Protein AF-0000000085732069 (afdb_homodimer)

Solvent-accessible surface area (backbone atoms only — not comparable to full-atom values): 8492 Å² total; per-residue (Å²): 118,90,36,78,87,41,97,52,21,86,36,51,40,30,40,37,39,41,46,49,94,86,59,61,43,40,38,34,25,24,76,58,62,82,43,54,70,51,52,48,50,46,42,53,50,49,24,62,75,66,68,46,87,69,65,33,32,28,25,39,45,66,39,44,72,75,45,43,88,70,42,63,63,76,44,74,73,117,90,35,77,87,41,96,52,20,89,38,51,39,31,39,37,38,40,48,48,94,86,59,60,43,40,38,34,26,25,75,57,63,83,43,53,68,51,53,48,50,47,41,52,51,49,26,63,75,66,69,46,84,69,67,33,31,28,27,40,46,66,38,45,73,74,44,42,90,71,40,63,63,77,44,73,72

Radius of gyration: 14.82 Å; Cα contacts (8 Å, |Δi|>4): 281; chains: 2; bounding box: 34×40×33 Å

Nearest PDB structures (foldseek):
  6wuq-assembly1_B  TM=6.338E-01  e=4.503E-01  Streptomyces sp.
  6zxh-assembly1_H  TM=6.608E-01  e=4.816E-01  Homo sapiens
  6wuq-assembly1_A  TM=6.461E-01  e=5.892E-01  Streptomyces sp.
  6tm4-assembly1_BBB  TM=6.414E-01  e=1.411E+00  Streptomyces sp. Tu 6176
  6siw-assembly1_B  TM=6.439E-01  e=1.614E+00  Streptomyces sp. Tu 6176

Organism: Cuscuta europaea (NCBI:txid41803)

Foldseek 3Di:
DQQPVFPVSVFWPDKDWDDDPPAIAIETEGADLPPVVRVVRRQVVVCVVVVNDDKYFYFYPVQCVVVNVNTDGPDID/DQQPVFPLSVFWPDKDWDDDPPAIAIETEGPDLPPVVRVVRVQVVVCVVVVNDDKYFYFYPVQCVVVNVNTDGPDID

pLDDT: mean 89.33, std 5.79, range [67.31, 96.19]

InterPro domains:
  IPR001040 Translation Initiation factor eIF- 4e [PF01652] (1-73)
  IPR001040 Translation Initiation factor eIF- 4e [PTHR11960] (1-65)
  IPR023398 Translation Initiation factor eIF- 4e-like [G3DSA:3.30.760.10] (1-77)
  IPR023398 Translation Initiation factor eIF- 4e-like [SSF55418] (1-73)

Secondary structure (DSSP, 8-state):
-TTTTSTTGGGEEEEEEE--SS--EEEEEES-TT-HHHHHHHHHHHHHHHT--S-EEEEEHHHHHHHGGGPPPSEE-/-TTTTSTTGGGEEEEEEE--SS--EEEEEES-TT-HHHHHHHHHHHHHHHT--S-EEEEEHHHHHHHGGGPPPSEE-

Structure (mmCIF, N/CA/C/O backbone):
data_AF-0000000085732069-model_v1
#
loop_
_entity.id
_entity.type
_entity.pdbx_description
1 polymer 'eIF-4F 25 kDa subunit'
#
loop_
_atom_site.group_PDB
_atom_site.id
_atom_site.type_symbol
_atom_site.label_atom_id
_atom_site.label_alt_id
_atom_site.label_comp_id
_atom_site.label_asym_id
_atom_site.label_entity_id
_atom_site.label_seq_id
_atom_site.pdbx_PDB_ins_code
_atom_site.Cartn_x
_atom_site.Cartn_y
_atom_site.Cartn_z
_atom_site.occupancy
_atom_site.B_iso_or_equiv
_atom_site.auth_seq_id
_atom_site.auth_comp_id
_atom_site.auth_asym_id
_atom_site.auth_atom_id
_atom_site.pdbx_PDB_model_num
ATOM 1 N N . MET A 1 1 ? 11.047 3.043 -7.852 1 67.69 1 MET A N 1
ATOM 2 C CA . MET A 1 1 ? 10.953 2.912 -6.398 1 67.69 1 MET A CA 1
ATOM 3 C C . MET A 1 1 ? 10.062 4.004 -5.812 1 67.69 1 MET A C 1
ATOM 5 O O . MET A 1 1 ? 9.984 5.105 -6.355 1 67.69 1 MET A O 1
ATOM 9 N N . ILE A 1 2 ? 9.242 3.629 -4.875 1 75.31 2 ILE A N 1
ATOM 10 C CA . ILE A 1 2 ? 8.328 4.602 -4.281 1 75.31 2 ILE A CA 1
ATOM 11 C C . ILE A 1 2 ? 9.133 5.66 -3.523 1 75.31 2 ILE A C 1
ATOM 13 O O . ILE A 1 2 ? 10.062 5.336 -2.789 1 75.31 2 ILE A O 1
ATOM 17 N N . GLY A 1 3 ? 8.93 7.012 -3.953 1 82.31 3 GLY A N 1
ATOM 18 C CA . GLY A 1 3 ? 9.516 8.102 -3.188 1 82.31 3 GLY A CA 1
ATOM 19 C C . GLY A 1 3 ? 10.445 8.969 -4.008 1 82.31 3 GLY A C 1
ATOM 20 O O . GLY A 1 3 ? 10.75 10.102 -3.617 1 82.31 3 GLY A O 1
ATOM 21 N N . GLU A 1 4 ? 10.922 8.414 -5.117 1 83.19 4 GLU A N 1
ATOM 22 C CA . GLU A 1 4 ? 11.914 9.156 -5.891 1 83.19 4 GLU A CA 1
ATOM 23 C C . GLU A 1 4 ? 11.312 10.43 -6.473 1 83.19 4 GLU A C 1
ATOM 25 O O . GLU A 1 4 ? 12.023 11.414 -6.695 1 83.19 4 GLU A O 1
ATOM 30 N N . GLN A 1 5 ? 10.117 10.422 -6.609 1 85.31 5 GLN A N 1
ATOM 31 C CA . GLN A 1 5 ? 9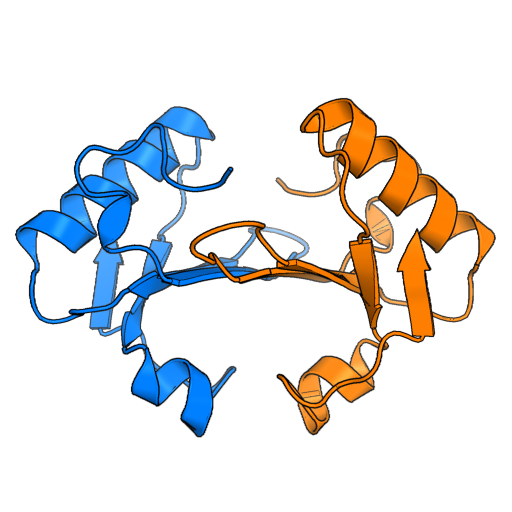.453 11.547 -7.262 1 85.31 5 GLN A CA 1
ATOM 32 C C . GLN A 1 5 ? 8.992 12.586 -6.242 1 85.31 5 GLN A C 1
ATOM 34 O O . GLN A 1 5 ? 8.461 13.633 -6.609 1 85.31 5 GLN A O 1
ATOM 39 N N . PHE A 1 6 ? 9.195 12.383 -5.043 1 92.12 6 PHE A N 1
ATOM 40 C CA . PHE A 1 6 ? 8.695 13.25 -3.98 1 92.12 6 PHE A CA 1
ATOM 41 C C . PHE A 1 6 ? 9.82 14.109 -3.406 1 92.12 6 PHE A C 1
ATOM 43 O O . PHE A 1 6 ? 10.945 13.633 -3.238 1 92.12 6 PHE A O 1
ATOM 50 N N . ASP A 1 7 ? 9.484 15.312 -3.023 1 94.31 7 ASP A N 1
ATOM 51 C CA . ASP A 1 7 ? 10.445 16.219 -2.391 1 94.31 7 ASP A CA 1
ATOM 52 C C . ASP A 1 7 ? 10.977 15.625 -1.09 1 94.31 7 ASP A C 1
ATOM 54 O O . ASP A 1 7 ? 12.164 15.766 -0.779 1 94.31 7 ASP A O 1
ATOM 58 N N . HIS A 1 8 ? 10.188 14.969 -0.354 1 94.56 8 HIS A N 1
ATOM 59 C CA . HIS A 1 8 ? 10.547 14.352 0.92 1 94.56 8 HIS A CA 1
ATOM 60 C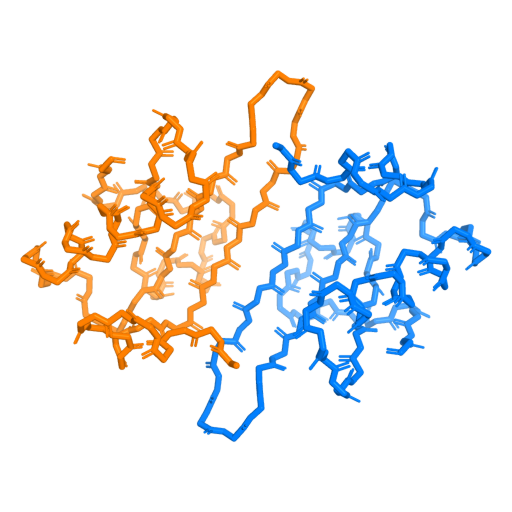 C . HIS A 1 8 ? 10.367 12.836 0.868 1 94.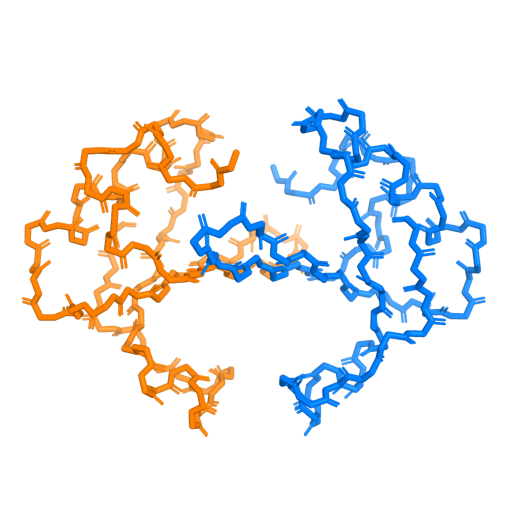56 8 HIS A C 1
ATOM 62 O O . HIS A 1 8 ? 9.898 12.227 1.831 1 94.56 8 HIS A O 1
ATOM 68 N N . GLY A 1 9 ? 10.758 12.344 -0.239 1 92.19 9 GLY A N 1
ATOM 69 C CA . GLY A 1 9 ? 10.586 10.914 -0.448 1 92.19 9 GLY A CA 1
ATOM 70 C C . GLY A 1 9 ? 11.398 10.07 0.515 1 92.19 9 GLY A C 1
ATOM 71 O O . GLY A 1 9 ? 11.055 8.914 0.785 1 92.19 9 GLY A O 1
ATOM 72 N N . ASP A 1 10 ? 12.5 10.656 1.018 1 91.62 10 ASP A N 1
ATOM 73 C CA . ASP A 1 10 ? 13.375 9.945 1.94 1 91.62 10 ASP A CA 1
ATOM 74 C C . ASP A 1 10 ? 12.672 9.688 3.275 1 91.62 10 ASP A C 1
ATOM 76 O O . ASP A 1 10 ? 13.094 8.828 4.051 1 91.62 10 ASP A O 1
ATOM 80 N N . GLU A 1 11 ? 11.586 10.406 3.527 1 92 11 GLU A N 1
ATOM 81 C CA . GLU A 1 11 ? 10.828 10.242 4.766 1 92 11 GLU A CA 1
ATOM 82 C C . GLU A 1 11 ? 9.883 9.047 4.684 1 92 11 GLU A C 1
ATOM 84 O O . GLU A 1 11 ? 9.453 8.516 5.711 1 92 11 GLU A O 1
ATOM 89 N N . ILE A 1 12 ? 9.555 8.68 3.502 1 93.81 12 ILE A N 1
ATOM 90 C CA . ILE A 1 12 ? 8.508 7.672 3.33 1 93.81 12 ILE A CA 1
ATOM 91 C C . ILE A 1 12 ? 9.062 6.293 3.693 1 93.81 12 ILE A C 1
ATOM 93 O O . ILE A 1 12 ? 10.078 5.863 3.152 1 93.81 12 ILE A O 1
ATOM 97 N N . CYS A 1 13 ? 8.375 5.617 4.578 1 94.06 13 CYS A N 1
ATOM 98 C CA . CYS A 1 13 ? 8.75 4.262 4.961 1 94.06 13 CYS A CA 1
ATOM 99 C C . CYS A 1 13 ? 7.836 3.232 4.305 1 94.06 13 CYS A C 1
ATOM 101 O O . CYS A 1 13 ? 8.242 2.094 4.066 1 94.06 13 CYS A O 1
ATOM 103 N N . GLY A 1 14 ? 6.637 3.641 4.074 1 94.38 14 GLY A N 1
ATOM 104 C CA . GLY A 1 14 ? 5.719 2.738 3.396 1 94.38 14 GLY A CA 1
ATOM 105 C C . GLY A 1 14 ? 4.336 3.336 3.197 1 94.38 14 GLY A C 1
ATOM 106 O O . GLY A 1 14 ? 4.07 4.457 3.631 1 94.38 14 GLY A O 1
ATOM 107 N N . ALA A 1 15 ? 3.559 2.609 2.469 1 93.56 15 ALA A N 1
ATOM 108 C CA . ALA A 1 15 ? 2.172 2.982 2.199 1 93.56 15 ALA A CA 1
ATOM 109 C C . ALA A 1 15 ? 1.272 1.751 2.146 1 93.56 15 ALA A C 1
ATOM 111 O O . ALA A 1 15 ? 1.717 0.666 1.764 1 93.56 15 ALA A O 1
ATOM 112 N N . VAL A 1 16 ? 0.077 1.975 2.584 1 93.44 16 VAL A N 1
ATOM 113 C CA . VAL A 1 16 ? -0.953 0.946 2.479 1 93.44 16 VAL A CA 1
ATOM 114 C C . VAL A 1 16 ? -2.156 1.495 1.717 1 93.44 16 VAL A C 1
ATOM 116 O O . VAL A 1 16 ? -2.578 2.633 1.944 1 93.44 16 VAL A O 1
ATOM 119 N N . VAL A 1 17 ? -2.6 0.698 0.79 1 92.88 17 VAL A N 1
ATOM 120 C CA . VAL A 1 17 ? -3.852 0.997 0.103 1 92.88 17 VAL A CA 1
ATOM 121 C C . VAL A 1 17 ? -4.879 -0.091 0.404 1 92.88 17 VAL A C 1
ATOM 123 O O . VAL A 1 17 ? -4.652 -1.267 0.11 1 92.88 17 VAL A O 1
ATOM 126 N N . ASN A 1 18 ? -5.906 0.246 1.028 1 91.62 18 ASN A N 1
ATOM 127 C CA . ASN A 1 18 ? -7.066 -0.623 1.211 1 91.62 18 ASN A CA 1
ATOM 128 C C . ASN A 1 18 ? -8.133 -0.365 0.15 1 91.62 18 ASN A C 1
ATOM 130 O O . ASN A 1 18 ? -8.703 0.723 0.093 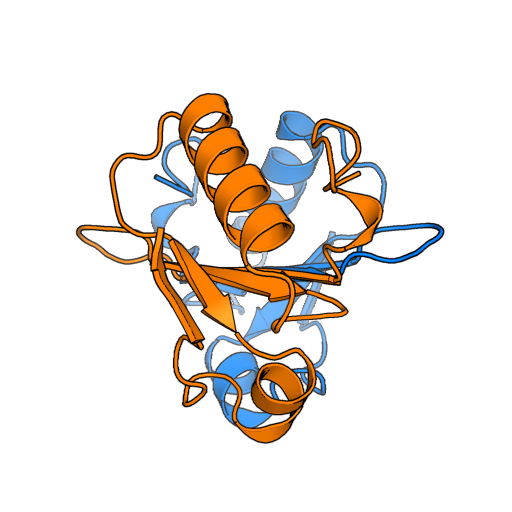1 91.62 18 ASN A O 1
ATOM 134 N N . VAL A 1 19 ? -8.312 -1.364 -0.611 1 91.12 19 VAL A N 1
ATOM 135 C CA . VAL A 1 19 ? -9.266 -1.221 -1.707 1 91.12 19 VAL A CA 1
ATOM 136 C C . VAL A 1 19 ? -10.688 -1.431 -1.188 1 91.12 19 VAL A C 1
ATOM 138 O O . VAL A 1 19 ? -10.961 -2.416 -0.499 1 91.12 19 VAL A O 1
ATOM 141 N N . ARG A 1 20 ? -11.492 -0.454 -1.475 1 86.75 20 ARG A N 1
ATOM 142 C CA . ARG A 1 20 ? -12.883 -0.508 -1.048 1 86.75 20 ARG A CA 1
ATOM 143 C C . ARG A 1 20 ? -13.828 -0.251 -2.221 1 86.75 20 ARG A C 1
ATOM 145 O O . ARG A 1 20 ? -13.383 0.103 -3.314 1 86.75 20 ARG A O 1
ATOM 152 N N . ASN A 1 21 ? -15.078 -0.608 -2.061 1 79.19 21 ASN A N 1
ATOM 153 C CA . ASN A 1 21 ? -16.062 -0.515 -3.131 1 79.19 21 ASN A CA 1
ATOM 154 C C . ASN A 1 21 ? -16.203 0.914 -3.648 1 79.19 21 ASN A C 1
ATOM 156 O O . ASN A 1 21 ? -16.312 1.134 -4.855 1 79.19 21 ASN A O 1
ATOM 160 N N . ARG A 1 22 ? -16.172 1.845 -2.74 1 77.12 22 ARG A N 1
ATOM 161 C CA . ARG A 1 22 ? -16.406 3.227 -3.143 1 77.12 22 ARG A CA 1
ATOM 162 C C . ARG A 1 22 ? -15.102 4.004 -3.256 1 77.12 22 ARG A C 1
ATOM 164 O O . ARG A 1 22 ? -14.789 4.547 -4.316 1 77.12 22 ARG A O 1
ATOM 171 N N . GLN A 1 23 ? -14.297 3.986 -2.23 1 82.44 23 GLN A N 1
ATOM 172 C CA . GLN A 1 23 ? -13.102 4.824 -2.141 1 82.44 23 GLN A CA 1
ATOM 173 C C . GLN A 1 23 ? -11.961 4.078 -1.457 1 82.44 23 GLN A C 1
ATOM 175 O O . GLN A 1 23 ? -12.094 3.643 -0.312 1 82.44 23 GLN A O 1
ATOM 180 N N . ASP A 1 24 ? -10.82 4.074 -2.213 1 89.38 24 ASP A N 1
ATOM 181 C CA . ASP A 1 24 ? -9.656 3.457 -1.581 1 89.38 24 ASP A CA 1
ATOM 182 C C . ASP A 1 24 ? -9.164 4.293 -0.401 1 89.38 24 ASP A C 1
ATOM 184 O O . ASP A 1 24 ? -9.219 5.523 -0.438 1 89.38 24 ASP A O 1
ATOM 188 N N . LYS A 1 25 ? -8.781 3.656 0.58 1 91.94 25 LYS A N 1
ATOM 189 C CA . LYS A 1 25 ? -8.109 4.316 1.694 1 91.94 25 LYS A CA 1
ATOM 190 C C . LYS A 1 25 ? -6.594 4.203 1.564 1 91.94 25 LYS A C 1
ATOM 192 O O . LYS A 1 25 ? -6.062 3.105 1.381 1 91.94 25 LYS A O 1
ATOM 197 N N . ILE A 1 26 ? -5.969 5.336 1.601 1 93.38 26 ILE A N 1
ATOM 198 C CA . ILE A 1 26 ? -4.512 5.348 1.517 1 93.38 26 ILE A CA 1
ATOM 199 C C . ILE A 1 26 ? -3.924 5.871 2.824 1 93.38 26 ILE A C 1
ATOM 201 O O . ILE A 1 26 ? -4.375 6.891 3.35 1 93.38 26 ILE A O 1
ATOM 205 N N . SER A 1 27 ? -3.027 5.145 3.377 1 94.38 27 SER A N 1
ATOM 206 C CA . SER A 1 27 ? -2.264 5.57 4.547 1 94.38 27 SER A CA 1
ATOM 207 C C . SER A 1 27 ? -0.764 5.477 4.289 1 94.38 27 SER A C 1
ATOM 209 O O . SER A 1 27 ? -0.29 4.512 3.688 1 94.38 27 SER A O 1
ATOM 211 N N . ILE A 1 28 ? -0.088 6.461 4.777 1 94.44 28 ILE A N 1
ATOM 212 C CA . ILE A 1 28 ? 1.362 6.516 4.629 1 94.44 28 ILE A CA 1
ATOM 213 C C . ILE A 1 28 ? 2.02 6.598 6.004 1 94.44 28 ILE A C 1
ATOM 215 O O . ILE A 1 28 ? 1.555 7.332 6.879 1 94.44 28 ILE A O 1
ATOM 219 N N . TRP A 1 29 ? 3.119 5.824 6.164 1 94.31 29 TRP A N 1
ATOM 220 C CA . TRP A 1 29 ? 3.883 5.988 7.395 1 94.31 29 TRP A CA 1
AT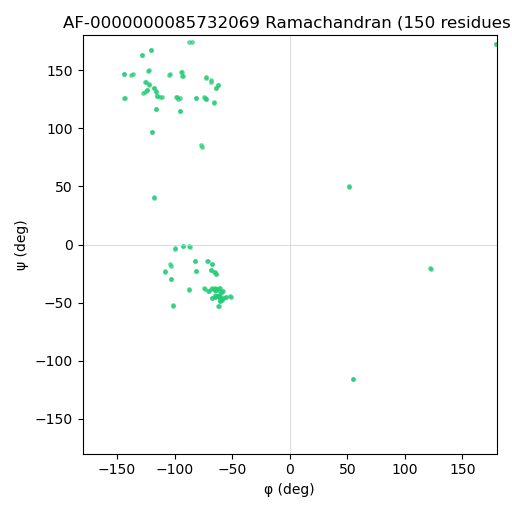OM 221 C C . TRP A 1 29 ? 5.297 6.473 7.098 1 94.31 29 TRP A C 1
ATOM 223 O O . TRP A 1 29 ? 5.906 6.059 6.109 1 94.31 29 TRP A O 1
ATOM 233 N N . THR A 1 30 ? 5.738 7.422 7.824 1 93.12 30 THR A N 1
ATOM 234 C CA . THR A 1 30 ? 7 8.109 7.582 1 93.12 30 THR A CA 1
ATOM 235 C C . THR A 1 30 ? 7.934 7.961 8.781 1 93.12 30 THR A C 1
ATOM 237 O O . THR A 1 30 ? 7.504 7.562 9.867 1 93.12 30 THR A O 1
ATOM 240 N N . LYS A 1 31 ? 9.18 8.328 8.531 1 90.31 31 LYS A N 1
ATOM 241 C CA . LYS A 1 31 ? 10.203 8.266 9.57 1 90.31 31 LYS A CA 1
ATOM 242 C C . LYS A 1 31 ? 9.859 9.18 10.742 1 90.31 31 LYS A C 1
ATOM 244 O O . LYS A 1 31 ? 9.969 8.781 11.898 1 90.31 31 LYS A O 1
ATOM 249 N N . ASN A 1 32 ? 9.609 10.406 10.328 1 90.62 32 ASN A N 1
ATOM 250 C CA . ASN A 1 32 ? 9.281 11.398 11.344 1 90.62 32 ASN A CA 1
ATOM 251 C C . ASN A 1 32 ? 7.883 11.977 11.125 1 90.62 32 ASN A C 1
ATOM 253 O O . ASN A 1 32 ? 7.727 12.984 10.422 1 90.62 32 ASN A O 1
ATOM 257 N N . ALA A 1 33 ? 6.949 11.43 11.82 1 87.81 33 ALA A N 1
ATOM 258 C CA . ALA A 1 33 ? 5.551 11.82 11.641 1 87.81 33 ALA A CA 1
ATOM 259 C C . ALA A 1 33 ? 5.297 13.219 12.195 1 87.81 33 ALA A C 1
ATOM 261 O O . ALA A 1 33 ? 4.27 13.836 11.891 1 87.81 33 ALA A O 1
ATOM 262 N N . ALA A 1 34 ? 6.195 13.727 12.953 1 88.81 34 ALA A N 1
ATOM 263 C CA . ALA A 1 34 ? 6.031 15.047 13.555 1 88.81 34 ALA A CA 1
ATOM 264 C C . ALA A 1 34 ? 6.414 16.141 12.57 1 88.81 34 ALA A C 1
ATOM 266 O O . ALA A 1 34 ? 6.121 17.328 12.805 1 88.81 34 ALA A O 1
ATOM 267 N N . ASN A 1 35 ? 7.086 15.805 11.492 1 92.44 35 ASN A N 1
ATOM 268 C CA . ASN A 1 35 ? 7.438 16.781 10.461 1 92.44 35 ASN A CA 1
ATOM 269 C C . ASN A 1 35 ? 6.246 17.109 9.57 1 92.44 35 ASN A C 1
ATOM 271 O O . ASN A 1 35 ? 6.098 16.547 8.484 1 92.44 35 ASN A O 1
ATOM 275 N N . GLU A 1 36 ? 5.449 18.016 9.961 1 92 36 GLU A N 1
ATOM 276 C CA . GLU A 1 36 ? 4.191 18.344 9.297 1 92 36 GLU A CA 1
ATOM 277 C C . GLU A 1 36 ? 4.426 18.797 7.855 1 92 36 GLU A C 1
ATOM 279 O O . GLU A 1 36 ? 3.68 18.422 6.953 1 92 36 GLU A O 1
ATOM 284 N N . SER A 1 37 ? 5.395 19.656 7.723 1 94 37 SER A N 1
ATOM 285 C CA . SER A 1 37 ? 5.691 20.156 6.383 1 94 37 SER A CA 1
ATOM 286 C C . SER A 1 37 ? 5.969 19.016 5.414 1 94 37 SER A C 1
ATOM 288 O O . SER A 1 37 ? 5.477 19.016 4.285 1 94 37 SER A O 1
ATOM 290 N N . ALA A 1 38 ? 6.73 18.078 5.793 1 94.25 38 ALA A N 1
ATOM 291 C CA . ALA A 1 38 ? 7.043 16.922 4.953 1 94.25 38 ALA A CA 1
ATOM 292 C C . ALA A 1 38 ? 5.797 16.078 4.684 1 94.25 38 ALA A C 1
ATOM 294 O O . ALA A 1 38 ? 5.555 15.664 3.547 1 94.25 38 ALA A O 1
ATOM 295 N N . GLN A 1 39 ? 5.039 15.844 5.707 1 93.62 39 GLN A N 1
ATOM 296 C CA . GLN A 1 39 ? 3.828 15.039 5.566 1 93.62 39 GLN A CA 1
ATOM 297 C C . GLN A 1 39 ? 2.861 15.672 4.57 1 93.62 39 GLN A C 1
ATOM 299 O O . GLN A 1 39 ? 2.357 14.992 3.672 1 93.62 39 GLN A O 1
ATOM 304 N N . VAL A 1 40 ? 2.627 16.922 4.715 1 94.56 40 VAL A N 1
ATOM 305 C CA . VAL A 1 40 ? 1.698 17.641 3.852 1 94.56 40 VAL A CA 1
ATOM 306 C C . VAL A 1 40 ? 2.223 17.656 2.418 1 94.56 40 VAL A C 1
ATOM 308 O O . VAL A 1 40 ? 1.469 17.406 1.474 1 94.56 40 VAL A O 1
ATOM 311 N N . SER A 1 41 ? 3.494 17.906 2.311 1 96.19 41 SER A N 1
ATOM 312 C CA . SER A 1 41 ? 4.109 17.922 0.987 1 96.19 41 SER A CA 1
ATOM 313 C C . SER A 1 41 ? 3.965 16.562 0.295 1 96.19 41 SER A C 1
ATOM 315 O O . SER A 1 41 ? 3.559 16.5 -0.867 1 96.19 41 SER A O 1
ATOM 317 N N . ILE A 1 42 ? 4.238 15.539 0.97 1 95.25 42 ILE A N 1
ATOM 318 C CA . ILE A 1 42 ? 4.133 14.18 0.443 1 95.25 42 ILE A CA 1
ATOM 319 C C . ILE A 1 42 ? 2.689 13.898 0.033 1 95.25 42 ILE A C 1
ATOM 321 O O . ILE A 1 42 ? 2.438 13.391 -1.064 1 95.25 42 ILE A O 1
ATOM 325 N N . GLY A 1 43 ? 1.787 14.203 0.905 1 94.88 43 GLY A N 1
ATOM 326 C CA . GLY A 1 43 ? 0.38 13.977 0.619 1 94.88 43 GLY A CA 1
ATOM 327 C C . GLY A 1 43 ? -0.104 14.703 -0.623 1 94.88 43 GLY A C 1
ATOM 328 O O . GLY A 1 43 ? -0.781 14.109 -1.468 1 94.88 43 GLY A O 1
ATOM 329 N N . LYS A 1 44 ? 0.251 15.945 -0.729 1 95.19 44 LYS A N 1
ATOM 330 C CA . LYS A 1 44 ? -0.154 16.75 -1.884 1 95.19 44 LYS A CA 1
ATOM 331 C C . LYS A 1 44 ? 0.431 16.172 -3.174 1 95.19 44 LYS A C 1
ATOM 333 O O . LYS A 1 44 ? -0.263 16.094 -4.191 1 95.19 44 LYS A O 1
ATOM 338 N N . GLN A 1 45 ? 1.663 15.82 -3.139 1 95.06 45 GLN A N 1
ATOM 339 C CA . GLN A 1 45 ? 2.316 15.266 -4.32 1 95.06 45 GLN A CA 1
ATOM 340 C C . GLN A 1 45 ? 1.693 13.93 -4.711 1 95.06 45 GLN A C 1
ATOM 342 O O . GLN A 1 45 ? 1.504 13.648 -5.898 1 95.06 45 GLN A O 1
ATOM 347 N N . TRP A 1 46 ? 1.369 13.141 -3.762 1 91.81 46 TRP A N 1
ATOM 348 C CA . TRP A 1 46 ? 0.709 11.867 -4.023 1 91.81 46 TRP A CA 1
ATOM 349 C C . TRP A 1 46 ? -0.638 12.078 -4.703 1 91.81 46 TRP A C 1
ATOM 351 O O . TRP A 1 46 ? -0.956 11.414 -5.688 1 91.81 46 TRP A O 1
ATOM 361 N N . LYS A 1 47 ? -1.343 13.008 -4.211 1 92.88 47 LYS A N 1
ATOM 362 C CA . LYS A 1 47 ? -2.662 13.289 -4.77 1 92.88 47 LYS A CA 1
ATOM 363 C C . LYS A 1 47 ? -2.555 13.797 -6.207 1 92.88 47 LYS A C 1
ATOM 365 O O . LYS A 1 47 ? -3.367 13.438 -7.059 1 92.88 47 LYS A O 1
ATOM 370 N N . GLU A 1 48 ? -1.607 14.578 -6.445 1 92.12 48 GLU A N 1
ATOM 371 C CA . GLU A 1 48 ? -1.385 15.086 -7.793 1 92.12 48 GLU A CA 1
ATOM 372 C C . GLU A 1 48 ? -0.958 13.969 -8.742 1 92.12 48 GLU A C 1
ATOM 374 O O . GLU A 1 48 ? -1.492 13.852 -9.844 1 92.12 48 GLU A O 1
ATOM 379 N N . PHE A 1 49 ? -0.04 13.195 -8.258 1 85.56 49 PHE A N 1
ATOM 380 C CA . PHE A 1 49 ? 0.515 12.125 -9.078 1 85.56 49 PHE A CA 1
ATOM 381 C C . PHE A 1 49 ? -0.559 11.109 -9.445 1 85.56 49 PHE A C 1
ATOM 383 O O . PHE A 1 49 ? -0.593 10.609 -10.57 1 85.56 49 PHE A O 1
ATOM 390 N N . LEU A 1 50 ? -1.456 10.781 -8.547 1 84.06 50 LEU A N 1
ATOM 391 C CA . LEU A 1 50 ? -2.438 9.719 -8.742 1 84.06 50 LEU A CA 1
ATOM 392 C C . LEU A 1 50 ? -3.789 10.297 -9.148 1 84.06 50 LEU A C 1
ATOM 394 O O . LEU A 1 50 ? -4.719 9.555 -9.461 1 84.06 50 LEU A O 1
ATOM 398 N N . ASP A 1 51 ? -3.775 11.617 -9.148 1 88.12 51 ASP A N 1
ATOM 399 C CA . ASP A 1 51 ? -5.074 12.266 -9.32 1 88.12 51 ASP A CA 1
ATOM 400 C C . ASP A 1 51 ? -6.098 11.711 -8.328 1 88.12 51 ASP A C 1
ATOM 402 O O . ASP A 1 51 ? -7.195 11.312 -8.727 1 88.12 51 ASP A O 1
ATOM 406 N N . TYR A 1 52 ? -5.684 11.703 -7.133 1 88.31 52 TYR A N 1
ATOM 407 C CA . TYR A 1 52 ? -6.453 11.18 -6.012 1 88.31 52 TYR A CA 1
ATOM 408 C C . TYR A 1 52 ? -7.141 12.305 -5.25 1 88.31 52 TYR A C 1
ATOM 410 O O . TYR A 1 52 ? -6.492 13.258 -4.82 1 88.31 52 TYR A O 1
ATOM 418 N N . LYS A 1 53 ? -8.383 12.203 -5.059 1 88.25 53 LYS A N 1
ATOM 419 C CA . LYS A 1 53 ? -9.156 13.328 -4.531 1 88.25 53 LYS A CA 1
ATOM 420 C C . LYS A 1 53 ? -9.492 13.117 -3.055 1 88.25 53 LYS A C 1
ATOM 422 O O . LYS A 1 53 ? -9.812 14.07 -2.344 1 88.25 53 LYS A O 1
ATOM 427 N N . ASP A 1 54 ? -9.375 11.883 -2.588 1 91.44 54 ASP A N 1
ATOM 428 C CA . ASP A 1 54 ? -9.773 11.617 -1.21 1 91.44 54 ASP A CA 1
ATOM 429 C C . ASP A 1 54 ? -8.625 11.875 -0.244 1 91.44 54 ASP A C 1
ATOM 431 O O . ASP A 1 54 ? -7.516 12.219 -0.667 1 91.44 54 ASP A O 1
ATOM 435 N N . ALA A 1 55 ? -8.891 11.789 1.053 1 93.56 55 ALA A N 1
ATOM 436 C CA . ALA A 1 55 ? -7.914 12.086 2.096 1 93.56 55 ALA A CA 1
ATOM 437 C C . ALA A 1 55 ? -6.859 10.984 2.186 1 93.56 55 ALA A C 1
ATOM 439 O O . ALA A 1 55 ? -7.16 9.805 1.974 1 93.56 55 ALA A O 1
ATOM 440 N N . ILE A 1 56 ? -5.715 11.43 2.463 1 94.56 56 ILE A N 1
ATOM 441 C CA . ILE A 1 56 ? -4.605 10.523 2.746 1 94.56 56 ILE A CA 1
ATOM 442 C C . ILE A 1 56 ? -4.203 10.648 4.215 1 94.56 56 ILE A C 1
ATOM 444 O O . ILE A 1 56 ? -4 11.758 4.719 1 94.56 56 ILE A O 1
ATOM 448 N N . GLY A 1 57 ? -4.176 9.508 4.816 1 95.06 57 GLY A N 1
ATOM 449 C CA . GLY A 1 57 ? -3.768 9.5 6.211 1 95.06 57 GLY A CA 1
ATOM 450 C C . GLY A 1 57 ? -2.285 9.234 6.398 1 95.06 57 GLY A C 1
ATOM 451 O O . GLY A 1 57 ? -1.684 8.477 5.641 1 95.06 57 GLY A O 1
ATOM 452 N N . PHE A 1 58 ? -1.784 9.922 7.43 1 94.81 58 PHE A N 1
ATOM 453 C CA . PHE A 1 58 ? -0.398 9.695 7.82 1 94.81 58 PHE A CA 1
ATOM 454 C C . PHE A 1 58 ? -0.321 9.117 9.227 1 94.81 58 PHE A C 1
ATOM 456 O O . PHE A 1 58 ? -0.946 9.641 10.156 1 94.81 58 PHE A O 1
ATOM 463 N N . ILE A 1 59 ? 0.452 8.062 9.305 1 91.75 59 ILE A N 1
ATOM 464 C CA . ILE A 1 59 ? 0.557 7.387 10.594 1 91.75 59 ILE A CA 1
ATOM 465 C C . ILE A 1 59 ? 2.018 7.34 11.031 1 91.75 59 ILE A C 1
ATOM 467 O O . ILE A 1 59 ? 2.926 7.402 10.203 1 91.75 59 ILE A O 1
ATOM 471 N N . TYR A 1 60 ? 2.201 7.344 12.406 1 88.5 60 TYR A N 1
ATOM 472 C CA . TYR A 1 60 ? 3.529 7.09 12.945 1 88.5 60 TYR A CA 1
ATOM 473 C C . TYR A 1 60 ? 3.998 5.68 12.602 1 88.5 60 TYR A C 1
ATOM 475 O O . TYR A 1 60 ? 3.236 4.719 12.719 1 88.5 60 TYR A O 1
ATOM 483 N N . HIS A 1 61 ? 5.238 5.73 12.188 1 85.5 61 HIS A N 1
ATOM 484 C CA . HIS A 1 61 ? 5.805 4.43 11.844 1 85.5 61 HIS A CA 1
ATOM 485 C C . HIS A 1 61 ? 5.605 3.426 12.969 1 85.5 61 HIS A C 1
ATOM 487 O O . HIS A 1 61 ? 5.125 2.312 12.742 1 85.5 61 HIS A O 1
ATOM 493 N N . GLU A 1 62 ? 5.852 3.814 14.18 1 85.81 62 GLU A N 1
ATOM 494 C CA . GLU A 1 62 ? 5.711 2.932 15.336 1 85.81 62 GLU A CA 1
ATOM 495 C C . GLU A 1 62 ? 4.262 2.502 15.531 1 85.81 62 GLU A C 1
ATOM 497 O O . GLU A 1 62 ? 3.99 1.363 15.914 1 85.81 62 GLU A O 1
ATOM 502 N N . ASP A 1 63 ? 3.361 3.375 15.297 1 86.75 63 ASP A N 1
ATOM 503 C CA . ASP A 1 63 ? 1.947 3.037 15.422 1 86.75 63 ASP A CA 1
ATOM 504 C C . ASP A 1 63 ? 1.519 2.047 14.344 1 86.75 63 ASP A C 1
ATOM 506 O O . ASP A 1 63 ? 0.712 1.15 14.602 1 86.75 63 ASP A O 1
ATOM 510 N N . ALA A 1 64 ? 2.07 2.236 13.164 1 83.94 64 ALA A N 1
ATOM 511 C CA . ALA A 1 64 ? 1.779 1.285 12.094 1 83.94 64 ALA A CA 1
ATOM 512 C C . ALA A 1 64 ? 2.229 -0.123 12.477 1 83.94 64 ALA A C 1
ATOM 514 O O . ALA A 1 64 ? 1.518 -1.098 12.219 1 83.94 64 ALA A O 1
ATOM 515 N N . LYS A 1 65 ? 3.354 -0.166 13.07 1 81.5 65 LYS A N 1
ATOM 516 C CA . LYS A 1 65 ? 3.916 -1.457 13.453 1 81.5 65 LYS A CA 1
ATOM 517 C C . LYS A 1 65 ? 3.133 -2.078 14.609 1 81.5 65 LYS A C 1
ATOM 519 O O . LYS A 1 65 ? 2.846 -3.277 14.602 1 81.5 65 LYS A O 1
ATOM 524 N N . LYS A 1 66 ? 2.752 -1.237 15.547 1 83.12 66 LYS A N 1
ATOM 525 C CA . LYS A 1 66 ? 2.176 -1.726 16.797 1 83.12 66 LYS A CA 1
ATOM 526 C C . LYS A 1 66 ? 0.666 -1.91 16.672 1 83.12 66 LYS A C 1
ATOM 528 O O . LYS A 1 66 ? 0.1 -2.852 17.234 1 83.12 66 LYS A O 1
ATOM 533 N N . LEU A 1 67 ? 0.021 -1.014 15.969 1 82.62 67 LEU A N 1
ATOM 534 C CA . LEU A 1 67 ? -1.438 -0.962 15.977 1 82.62 67 LEU A CA 1
ATOM 535 C C . LEU A 1 67 ? -2.008 -1.438 14.648 1 82.62 67 LEU A C 1
ATOM 537 O O . LEU A 1 67 ? -3.186 -1.792 14.562 1 82.62 67 LEU A O 1
ATOM 541 N N . ASP A 1 68 ? -1.193 -1.337 13.672 1 77.38 68 ASP A N 1
ATOM 542 C CA . ASP A 1 68 ? -1.572 -1.761 12.328 1 77.38 68 ASP A CA 1
ATOM 543 C C . ASP A 1 68 ? -2.854 -1.064 11.875 1 77.38 68 ASP A C 1
ATOM 545 O O . ASP A 1 68 ? -2.908 0.165 11.812 1 77.38 68 ASP A O 1
ATOM 549 N N . ARG A 1 69 ? -3.947 -1.756 11.648 1 73.81 69 ARG A N 1
ATOM 550 C CA . ARG A 1 69 ? -5.172 -1.189 11.102 1 73.81 69 ARG A CA 1
ATOM 551 C C . ARG A 1 69 ? -5.828 -0.231 12.086 1 73.81 69 ARG A C 1
ATOM 553 O O . ARG A 1 69 ? -6.664 0.59 11.703 1 73.81 69 ARG A O 1
ATOM 560 N N . ASN A 1 70 ? -5.441 -0.48 13.281 1 82.38 70 ASN A N 1
ATOM 561 C CA . ASN A 1 70 ? -6.039 0.363 14.312 1 82.38 70 ASN A CA 1
ATOM 562 C C . ASN A 1 70 ? -5.25 1.655 14.508 1 82.38 70 ASN A C 1
ATOM 564 O O . ASN A 1 70 ? -5.645 2.512 15.297 1 82.38 70 ASN A O 1
ATOM 568 N N . ALA A 1 71 ? -4.199 1.752 13.773 1 87.38 71 ALA A N 1
ATOM 569 C CA . ALA A 1 71 ? -3.424 2.984 13.883 1 87.38 71 ALA A CA 1
ATOM 570 C C . ALA A 1 71 ? -4.25 4.195 13.453 1 87.38 71 ALA A C 1
AT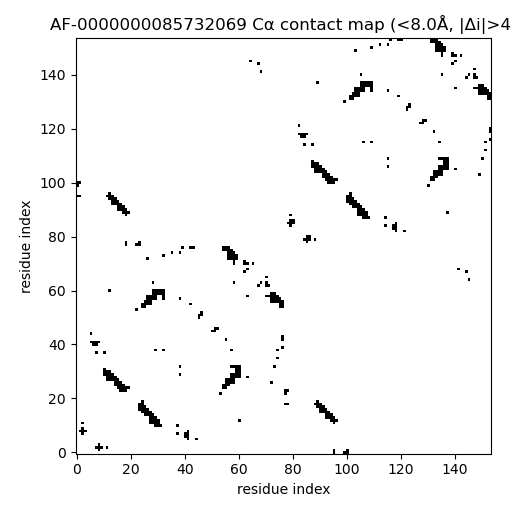OM 572 O O . ALA A 1 71 ? -5 4.125 12.477 1 87.38 71 ALA A O 1
ATOM 573 N N . LYS A 1 72 ? -4.102 5.246 14.242 1 89.38 72 LYS A N 1
ATOM 574 C CA . LYS A 1 72 ? -4.812 6.48 13.93 1 89.38 72 LYS A CA 1
ATOM 575 C C . LYS A 1 72 ? -3.938 7.426 13.117 1 89.38 72 LYS A C 1
ATOM 577 O O . LYS A 1 72 ? -2.729 7.52 13.344 1 89.38 72 LYS A O 1
ATOM 582 N N . ASN A 1 73 ? -4.645 8.172 12.273 1 91.56 73 ASN A N 1
ATOM 583 C CA . ASN A 1 73 ? -3.914 9.141 11.469 1 91.56 73 ASN A CA 1
ATOM 584 C C . ASN A 1 73 ? -3.445 10.328 12.305 1 91.56 73 ASN A C 1
ATOM 586 O O . ASN A 1 73 ? -4.238 10.938 13.031 1 91.56 73 ASN A O 1
ATOM 590 N N . ARG A 1 74 ? -2.146 10.562 12.234 1 89.69 74 ARG A N 1
ATOM 591 C CA . ARG A 1 74 ? -1.614 11.758 12.867 1 89.69 74 ARG A CA 1
ATOM 592 C C . ARG A 1 74 ? -1.945 13.008 12.055 1 89.69 74 ARG A C 1
ATOM 594 O O . ARG A 1 74 ? -2.209 14.07 12.609 1 89.69 74 ARG A O 1
ATOM 601 N N . TYR A 1 75 ? -1.903 12.828 10.75 1 90.31 75 TYR A N 1
ATOM 602 C CA . TYR A 1 75 ? -2.236 13.875 9.789 1 90.31 75 TYR A CA 1
ATOM 603 C C . TYR A 1 75 ? -3.104 13.32 8.664 1 90.31 75 TYR A C 1
ATOM 605 O O . TYR A 1 75 ? -3.068 12.125 8.375 1 90.31 75 TYR A O 1
ATOM 613 N N . THR A 1 76 ? -3.975 14.195 8.195 1 94.06 76 THR A N 1
ATOM 614 C CA . THR A 1 76 ? -4.73 13.875 6.992 1 94.06 76 THR A CA 1
ATOM 615 C C . THR A 1 76 ? -4.59 14.992 5.957 1 94.06 76 THR A C 1
ATOM 617 O O . THR A 1 76 ? -4.586 16.172 6.305 1 94.06 76 THR A O 1
ATOM 620 N N . VAL A 1 77 ? -4.297 14.648 4.848 1 93.44 77 VAL A N 1
ATOM 621 C CA . VAL A 1 77 ? -4.145 15.609 3.76 1 93.44 77 VAL A CA 1
ATOM 622 C C . VAL A 1 77 ? -5.152 15.297 2.654 1 93.44 77 VAL A C 1
ATOM 624 O O . VAL A 1 77 ? -5.273 14.148 2.221 1 93.44 77 VAL A O 1
ATOM 627 N N . MET B 1 1 ? -8.75 4.465 -8.992 1 67.31 1 MET B N 1
ATOM 628 C CA . MET B 1 1 ? -8.891 3.455 -7.949 1 67.31 1 MET B CA 1
ATOM 629 C C . MET B 1 1 ? -8.023 2.234 -8.258 1 67.31 1 MET B C 1
ATOM 631 O O . MET B 1 1 ? -7.777 1.921 -9.422 1 67.31 1 MET B O 1
ATOM 635 N N . ILE B 1 2 ? -7.383 1.712 -7.25 1 75.19 2 ILE B N 1
ATOM 636 C CA . ILE B 1 2 ? -6.512 0.562 -7.465 1 75.19 2 ILE B CA 1
ATOM 637 C C . ILE B 1 2 ? -7.348 -0.646 -7.883 1 75.19 2 ILE B C 1
ATOM 639 O O . ILE B 1 2 ? -8.398 -0.919 -7.293 1 75.19 2 ILE B O 1
ATOM 643 N N . GLY B 1 3 ? -6.988 -1.227 -9.148 1 82.12 3 GLY B N 1
ATOM 644 C CA . GLY B 1 3 ? -7.617 -2.475 -9.547 1 82.12 3 GLY B CA 1
ATOM 645 C C . GLY B 1 3 ? -8.352 -2.377 -10.867 1 82.12 3 GLY B C 1
ATOM 646 O O . GLY B 1 3 ? -8.633 -3.393 -11.508 1 82.12 3 GLY B O 1
ATOM 647 N N . GLU B 1 4 ? -8.695 -1.15 -11.242 1 82.94 4 GLU B N 1
ATOM 648 C CA . GLU B 1 4 ? -9.5 -0.997 -12.453 1 82.94 4 GLU B CA 1
ATOM 649 C C . GLU B 1 4 ? -8.734 -1.449 -13.688 1 82.94 4 GLU B C 1
ATOM 651 O O . GLU B 1 4 ? -9.336 -1.885 -14.672 1 82.94 4 GLU B O 1
ATOM 656 N N . GLN B 1 5 ? -7.543 -1.424 -13.594 1 85 5 GLN B N 1
ATOM 657 C CA . GLN B 1 5 ? -6.711 -1.728 -14.758 1 85 5 GLN B CA 1
ATOM 658 C C . GLN B 1 5 ? -6.34 -3.207 -14.797 1 85 5 GLN B C 1
ATOM 660 O O . GLN B 1 5 ? -5.695 -3.666 -15.734 1 85 5 GLN B O 1
ATOM 665 N N . PHE B 1 6 ? -6.723 -3.949 -13.898 1 92.06 6 PHE B N 1
ATOM 666 C CA . PHE B 1 6 ? -6.336 -5.352 -13.781 1 92.06 6 PHE B CA 1
ATOM 667 C C . PHE B 1 6 ? -7.473 -6.266 -14.227 1 92.06 6 PHE B C 1
ATOM 669 O O . PHE B 1 6 ? -8.641 -5.996 -13.945 1 92.06 6 PHE B O 1
ATOM 676 N N . ASP B 1 7 ? -7.109 -7.379 -14.812 1 94.25 7 ASP B N 1
ATOM 677 C CA . ASP B 1 7 ? -8.086 -8.391 -15.227 1 94.25 7 ASP B CA 1
ATOM 678 C C . ASP B 1 7 ? -8.852 -8.93 -14.016 1 94.25 7 ASP B C 1
ATOM 680 O O . ASP B 1 7 ? -10.055 -9.18 -14.102 1 94.25 7 ASP B O 1
ATOM 684 N N . HIS B 1 8 ? -8.211 -9.094 -12.93 1 94.62 8 HIS B N 1
ATOM 685 C CA . HIS B 1 8 ? -8.797 -9.617 -11.695 1 94.62 8 HIS B CA 1
ATOM 686 C C . HIS B 1 8 ? -8.727 -8.586 -10.578 1 94.62 8 HIS B C 1
ATOM 688 O O . HIS B 1 8 ? -8.453 -8.93 -9.43 1 94.62 8 HIS B O 1
ATOM 694 N N . GLY B 1 9 ? -8.984 -7.395 -10.984 1 92.12 9 GLY B N 1
ATOM 695 C CA . GLY B 1 9 ? -8.891 -6.301 -10.023 1 92.12 9 GLY B CA 1
ATOM 696 C C . GLY B 1 9 ? -9.898 -6.406 -8.898 1 92.12 9 GLY B C 1
ATOM 697 O O . GLY B 1 9 ? -9.688 -5.855 -7.816 1 92.12 9 GLY B O 1
ATOM 698 N N . ASP B 1 10 ? -11.008 -7.094 -9.18 1 91.44 10 ASP B N 1
ATOM 699 C CA . ASP B 1 10 ? -12.055 -7.25 -8.188 1 91.44 10 ASP B CA 1
ATOM 700 C C . ASP B 1 10 ? -11.594 -8.125 -7.023 1 91.44 10 ASP B C 1
ATOM 702 O O . ASP B 1 10 ? -12.188 -8.102 -5.945 1 91.44 10 ASP B O 1
ATOM 706 N N . GLU B 1 11 ? -10.508 -8.867 -7.223 1 91.94 11 GLU B N 1
ATOM 707 C CA . GLU B 1 11 ? -9.961 -9.727 -6.18 1 91.94 11 GLU B CA 1
ATOM 708 C C . GLU B 1 11 ? -9.102 -8.938 -5.199 1 91.94 11 GLU B C 1
ATOM 710 O O . GLU B 1 11 ? -8.859 -9.383 -4.074 1 91.94 11 GLU B O 1
ATOM 715 N N . ILE B 1 12 ? -8.617 -7.836 -5.641 1 93.69 12 ILE B N 1
ATOM 716 C CA . ILE B 1 12 ? -7.633 -7.109 -4.844 1 93.69 12 ILE B CA 1
ATOM 717 C C . ILE B 1 12 ? -8.32 -6.434 -3.66 1 93.69 12 ILE B C 1
ATOM 719 O O . ILE B 1 12 ? -9.281 -5.684 -3.842 1 93.69 12 ILE B O 1
ATOM 723 N N . CYS B 1 13 ? -7.812 -6.703 -2.48 1 93.88 13 CYS B N 1
ATOM 724 C CA . CYS B 1 13 ? -8.336 -6.07 -1.276 1 93.88 13 CYS B CA 1
ATOM 725 C C . CYS B 1 13 ? -7.406 -4.961 -0.795 1 93.88 13 CYS B C 1
ATOM 727 O O . CYS B 1 13 ? -7.852 -4.004 -0.159 1 93.88 13 CYS B O 1
ATOM 729 N N . GLY B 1 14 ? -6.152 -5.125 -1.073 1 94.31 14 GLY B N 1
ATOM 730 C CA . GLY B 1 14 ? -5.207 -4.086 -0.699 1 94.31 14 GLY B CA 1
ATOM 731 C C . GLY B 1 14 ? -3.773 -4.43 -1.061 1 94.31 14 GLY B C 1
ATOM 732 O O . GLY B 1 14 ? -3.498 -5.516 -1.569 1 94.31 14 GLY B O 1
ATOM 733 N N . ALA B 1 15 ? -2.959 -3.455 -0.868 1 93.5 15 ALA B N 1
ATOM 734 C CA . ALA B 1 15 ? -1.525 -3.598 -1.111 1 93.5 15 ALA B CA 1
ATOM 735 C C . ALA B 1 15 ? -0.714 -2.807 -0.091 1 93.5 15 ALA B C 1
ATOM 737 O O . ALA B 1 15 ? -1.166 -1.77 0.402 1 93.5 15 ALA B O 1
ATOM 738 N N . VAL B 1 16 ? 0.415 -3.365 0.204 1 93.44 16 VAL B N 1
ATOM 739 C CA . VAL B 1 16 ? 1.377 -2.676 1.058 1 93.44 16 VAL B CA 1
ATOM 740 C C . VAL B 1 16 ? 2.717 -2.553 0.334 1 93.44 16 VAL B C 1
ATOM 742 O O . VAL B 1 16 ? 3.174 -3.506 -0.302 1 93.44 16 VAL B O 1
ATOM 745 N N . VAL B 1 17 ? 3.242 -1.36 0.398 1 93 17 VAL B N 1
ATOM 746 C CA . VAL B 1 17 ? 4.598 -1.13 -0.085 1 93 17 VAL B CA 1
ATOM 747 C C . VAL B 1 17 ? 5.492 -0.7 1.075 1 93 17 VAL B C 1
ATOM 749 O O . VAL B 1 17 ? 5.234 0.317 1.724 1 93 17 VAL B O 1
ATOM 752 N N . ASN B 1 18 ? 6.445 -1.459 1.388 1 91.75 18 ASN B N 1
ATOM 753 C CA . ASN B 1 18 ? 7.5 -1.097 2.33 1 91.75 18 ASN B CA 1
ATOM 754 C C . ASN B 1 18 ? 8.727 -0.549 1.613 1 91.75 18 ASN B C 1
ATOM 756 O O . ASN B 1 18 ? 9.383 -1.267 0.853 1 91.75 18 ASN B O 1
ATOM 760 N N . VAL B 1 19 ? 8.945 0.675 1.89 1 91.25 19 VAL B N 1
ATOM 761 C CA . VAL B 1 19 ? 10.062 1.331 1.219 1 91.25 19 VAL B CA 1
ATOM 762 C C . VAL B 1 19 ? 11.367 0.983 1.93 1 91.25 19 VAL B C 1
ATOM 764 O O . VAL B 1 19 ? 11.469 1.108 3.152 1 91.25 19 VAL B O 1
ATOM 767 N N . ARG B 1 20 ? 12.273 0.488 1.14 1 86.81 20 ARG B N 1
ATOM 768 C CA . ARG B 1 20 ? 13.578 0.111 1.669 1 86.81 20 ARG B CA 1
ATOM 769 C C . ARG B 1 20 ? 14.703 0.749 0.86 1 86.81 20 ARG B C 1
ATOM 771 O O . ARG B 1 20 ? 14.453 1.365 -0.178 1 86.81 20 ARG B O 1
ATOM 778 N N . ASN B 1 21 ? 15.883 0.784 1.408 1 78.94 21 ASN B N 1
ATOM 779 C CA . ASN B 1 21 ? 17.031 1.454 0.792 1 78.94 21 ASN B CA 1
ATOM 780 C C . ASN B 1 21 ? 17.328 0.881 -0.588 1 78.94 21 ASN B C 1
ATOM 782 O O . ASN B 1 21 ? 17.641 1.627 -1.52 1 78.94 21 ASN B O 1
ATOM 786 N N . ARG B 1 22 ? 17.219 -0.413 -0.696 1 76.88 22 ARG B N 1
ATOM 787 C CA . ARG B 1 22 ? 17.625 -1.047 -1.95 1 76.88 22 ARG B CA 1
ATOM 788 C C . ARG B 1 22 ? 16.406 -1.39 -2.799 1 76.88 22 ARG B C 1
ATOM 790 O O . ARG B 1 22 ? 16.297 -0.952 -3.947 1 76.88 22 ARG B O 1
ATOM 797 N N . GLN B 1 23 ? 15.445 -2.068 -2.248 1 82.25 23 GLN B N 1
ATOM 798 C CA . GLN B 1 23 ? 14.312 -2.611 -2.994 1 82.25 23 GLN B CA 1
ATOM 799 C C . GLN B 1 23 ? 13.031 -2.547 -2.172 1 82.25 23 GLN B C 1
ATOM 801 O O . GLN B 1 23 ? 12.953 -3.117 -1.083 1 82.25 23 GLN B O 1
ATOM 806 N N . ASP B 1 24 ? 12.031 -1.905 -2.83 1 89.44 24 ASP B N 1
ATOM 807 C CA . ASP B 1 24 ? 10.742 -1.887 -2.139 1 89.44 24 ASP B CA 1
ATOM 808 C C . ASP B 1 24 ? 10.133 -3.285 -2.072 1 89.44 24 ASP B C 1
ATOM 810 O O . ASP B 1 24 ? 10.289 -4.078 -3.004 1 89.44 24 ASP B O 1
ATOM 814 N N . LYS B 1 25 ? 9.578 -3.586 -1.023 1 91.75 25 LYS B N 1
ATOM 815 C CA . LYS B 1 25 ? 8.797 -4.809 -0.896 1 91.75 25 LYS B CA 1
ATOM 816 C C . LYS B 1 25 ? 7.309 -4.535 -1.128 1 91.75 25 LYS B C 1
ATOM 818 O O . LYS B 1 25 ? 6.738 -3.631 -0.515 1 91.75 25 LYS B O 1
ATOM 823 N N . ILE B 1 26 ? 6.762 -5.27 -2.033 1 93.38 26 ILE B N 1
ATOM 824 C CA . ILE B 1 26 ? 5.34 -5.113 -2.318 1 93.38 26 ILE B CA 1
ATOM 825 C C . ILE B 1 26 ? 4.594 -6.395 -1.949 1 93.38 26 ILE B C 1
ATOM 827 O O . ILE B 1 26 ? 5.027 -7.492 -2.299 1 93.38 26 ILE B O 1
ATOM 831 N N . SER B 1 27 ? 3.578 -6.277 -1.184 1 94.25 27 SER B N 1
ATOM 832 C CA . SER B 1 27 ? 2.676 -7.375 -0.855 1 94.25 27 SER B CA 1
ATOM 833 C C . SER B 1 27 ? 1.23 -7.023 -1.188 1 94.25 27 SER B C 1
ATOM 835 O O . SER B 1 27 ? 0.788 -5.898 -0.94 1 94.25 27 SER B O 1
ATOM 837 N N . ILE B 1 28 ? 0.55 -7.992 -1.707 1 94.25 28 ILE B N 1
ATOM 838 C CA . ILE B 1 28 ? -0.854 -7.816 -2.064 1 94.25 28 ILE B CA 1
ATOM 839 C C . ILE B 1 28 ? -1.706 -8.852 -1.33 1 94.25 28 ILE B C 1
ATOM 841 O O . ILE B 1 28 ? -1.331 -10.023 -1.235 1 94.25 28 ILE B O 1
ATOM 845 N N . TRP B 1 29 ? -2.867 -8.367 -0.831 1 93.94 29 TRP B N 1
ATOM 846 C CA . TRP B 1 29 ? -3.799 -9.336 -0.264 1 93.94 29 TRP B CA 1
ATOM 847 C C . TRP B 1 29 ? -5.117 -9.344 -1.031 1 93.94 29 TRP B C 1
ATOM 849 O O . TRP B 1 29 ? -5.605 -8.281 -1.439 1 93.94 29 TRP B O 1
ATOM 859 N N . THR B 1 30 ? -5.594 -10.484 -1.328 1 92.88 30 THR B N 1
ATOM 860 C CA . THR B 1 30 ? -6.75 -10.68 -2.193 1 92.88 30 THR B CA 1
ATOM 861 C C . THR B 1 30 ? -7.867 -11.414 -1.451 1 92.88 30 THR B C 1
ATOM 863 O O . THR B 1 30 ? -7.637 -11.984 -0.384 1 92.88 30 THR B O 1
ATOM 866 N N . LYS B 1 31 ? -9.031 -11.398 -2.09 1 90.06 31 LYS B N 1
ATOM 867 C CA . LYS B 1 31 ? -10.203 -12.062 -1.521 1 90.06 31 LYS B CA 1
ATOM 868 C C . LYS B 1 31 ? -9.969 -13.562 -1.39 1 90.06 31 LYS B C 1
ATOM 870 O O . LYS B 1 31 ? -10.289 -14.156 -0.36 1 90.06 31 LYS B O 1
ATOM 875 N N . ASN B 1 32 ? -9.57 -14.086 -2.527 1 90.44 32 ASN B N 1
ATOM 876 C CA . ASN B 1 32 ? -9.32 -15.523 -2.564 1 90.44 32 ASN B CA 1
ATOM 877 C C . ASN B 1 32 ? -7.867 -15.828 -2.928 1 90.44 32 ASN B C 1
ATOM 879 O O . ASN B 1 32 ? -7.535 -15.992 -4.102 1 90.44 32 ASN B O 1
ATOM 883 N N . ALA B 1 33 ? -7.078 -16.047 -1.929 1 87.75 33 ALA B N 1
ATOM 884 C CA . ALA B 1 33 ? -5.645 -16.25 -2.127 1 87.75 33 ALA B CA 1
ATOM 885 C C . ALA B 1 33 ? -5.379 -17.609 -2.773 1 87.75 33 ALA B C 1
ATOM 887 O O . ALA B 1 33 ? -4.281 -17.859 -3.283 1 87.75 33 ALA B O 1
ATOM 888 N N . ALA B 1 34 ? -6.344 -18.469 -2.789 1 88.44 34 ALA B N 1
ATOM 889 C CA . ALA B 1 34 ? -6.176 -19.812 -3.354 1 88.44 34 ALA B CA 1
ATOM 890 C C . ALA B 1 34 ? -6.34 -19.781 -4.871 1 88.44 34 ALA B C 1
ATOM 892 O O . ALA B 1 34 ? -6 -20.75 -5.551 1 88.44 34 ALA B O 1
ATOM 893 N N . ASN B 1 35 ? -6.867 -18.719 -5.41 1 92.12 35 ASN B N 1
ATOM 894 C CA . ASN B 1 35 ? -6.996 -18.562 -6.859 1 92.12 35 ASN B CA 1
ATOM 895 C C . ASN B 1 35 ? -5.66 -18.203 -7.5 1 92.12 35 ASN B C 1
ATOM 897 O O . ASN B 1 35 ? -5.406 -17.016 -7.77 1 92.12 35 ASN B O 1
ATOM 901 N N . GLU B 1 36 ? -4.855 -19.141 -7.793 1 91.69 36 GLU B N 1
ATOM 902 C CA . GLU B 1 36 ? -3.494 -18.938 -8.273 1 91.69 36 GLU B CA 1
ATOM 903 C C . GLU B 1 36 ? -3.479 -18.156 -9.586 1 91.69 36 GLU B C 1
ATOM 905 O O . GLU B 1 36 ? -2.631 -17.281 -9.781 1 91.69 36 GLU B O 1
ATOM 910 N N . SER B 1 37 ? -4.348 -18.562 -10.461 1 93.81 37 SER B N 1
ATOM 911 C CA . SER B 1 37 ? -4.402 -17.875 -11.75 1 93.81 37 SER B CA 1
ATOM 912 C C . SER B 1 37 ? -4.613 -16.375 -11.578 1 93.81 37 SER B C 1
ATOM 914 O O . SER B 1 37 ? -3.955 -15.57 -12.234 1 93.81 37 SER B O 1
ATOM 916 N N . ALA B 1 38 ? -5.5 -16 -10.742 1 94.12 38 ALA B N 1
ATOM 917 C CA . ALA B 1 38 ? -5.77 -14.586 -10.477 1 94.12 38 ALA B CA 1
ATOM 918 C C . ALA B 1 38 ? -4.559 -13.914 -9.836 1 94.12 38 ALA B C 1
ATOM 920 O O . ALA B 1 38 ? -4.184 -12.805 -10.227 1 94.12 38 ALA B O 1
ATOM 921 N N . GLN B 1 39 ? -3.979 -14.555 -8.875 1 93.56 39 GLN B N 1
ATOM 922 C CA . GLN B 1 39 ? -2.822 -14 -8.188 1 93.56 39 GLN B CA 1
ATOM 923 C C . GLN B 1 39 ? -1.675 -13.734 -9.156 1 93.56 39 GLN B C 1
ATOM 925 O O . GLN B 1 39 ? -1.093 -12.648 -9.156 1 93.56 39 GLN B O 1
ATOM 930 N N . VAL B 1 40 ? -1.378 -14.688 -9.961 1 94.44 40 VAL B N 1
ATOM 931 C CA . VAL B 1 40 ? -0.28 -14.578 -10.922 1 94.44 40 VAL B CA 1
ATOM 932 C C . VAL B 1 40 ? -0.582 -13.477 -11.93 1 94.44 40 VAL B C 1
ATOM 934 O O . VAL B 1 40 ? 0.287 -12.656 -12.242 1 94.44 40 VAL B O 1
ATOM 937 N N . SER B 1 41 ? -1.791 -13.477 -12.398 1 96.06 41 SER B N 1
ATOM 938 C CA . SER B 1 41 ? -2.197 -12.453 -13.359 1 96.06 41 SER B CA 1
ATOM 939 C C . SER B 1 41 ? -2.049 -11.055 -12.773 1 96.06 41 SER B C 1
ATOM 941 O O . SER B 1 41 ? -1.484 -10.164 -13.414 1 96.06 41 SER B O 1
ATOM 943 N N . ILE B 1 42 ? -2.5 -10.867 -11.609 1 95.12 42 ILE B N 1
ATOM 944 C CA . ILE B 1 42 ? -2.412 -9.578 -10.922 1 95.12 42 ILE B CA 1
ATOM 945 C C . ILE B 1 42 ? -0.946 -9.18 -10.758 1 95.12 42 ILE B C 1
ATOM 947 O O . ILE B 1 42 ? -0.567 -8.047 -11.055 1 95.12 42 ILE B O 1
ATOM 951 N N . GLY B 1 43 ? -0.162 -10.094 -10.281 1 94.69 43 GLY B N 1
ATOM 952 C CA . GLY B 1 43 ? 1.252 -9.82 -10.086 1 94.69 43 GLY B CA 1
ATOM 953 C C . GLY B 1 43 ? 1.967 -9.406 -11.359 1 94.69 43 GLY B C 1
ATOM 954 O O . GLY B 1 43 ? 2.725 -8.438 -11.359 1 94.69 43 GLY B O 1
ATOM 955 N N . LYS B 1 44 ? 1.717 -10.133 -12.406 1 94.94 44 LYS B N 1
ATOM 956 C CA . LYS B 1 44 ? 2.344 -9.828 -13.688 1 94.94 44 LYS B CA 1
ATOM 957 C C . LYS B 1 44 ? 1.923 -8.453 -14.195 1 94.94 44 LYS B C 1
ATOM 959 O O . LYS B 1 44 ? 2.754 -7.68 -14.68 1 94.94 44 LYS B O 1
ATOM 964 N N . GLN B 1 45 ? 0.672 -8.156 -14.094 1 94.88 45 GLN B N 1
ATOM 965 C CA . GLN B 1 45 ? 0.171 -6.859 -14.547 1 94.88 45 GLN B CA 1
ATOM 966 C C . GLN B 1 45 ? 0.751 -5.723 -13.703 1 94.88 45 GLN B C 1
ATOM 968 O O . GLN B 1 45 ? 1.1 -4.668 -14.242 1 94.88 45 GLN B O 1
ATOM 973 N N . TRP B 1 46 ? 0.872 -5.945 -12.453 1 91.5 46 TRP B N 1
ATOM 974 C CA . TRP B 1 46 ? 1.474 -4.953 -11.562 1 91.5 46 TRP B CA 1
ATOM 975 C C . TRP B 1 46 ? 2.918 -4.668 -11.969 1 91.5 46 TRP B C 1
ATOM 977 O O . TRP B 1 46 ? 3.328 -3.51 -12.055 1 91.5 46 TRP B O 1
ATOM 987 N N . LYS B 1 47 ? 3.596 -5.688 -12.234 1 92.62 47 LYS B N 1
ATOM 988 C CA . LYS B 1 47 ? 5 -5.535 -12.609 1 92.62 47 LYS B CA 1
ATOM 989 C C . LYS B 1 47 ? 5.137 -4.797 -13.938 1 92.62 47 LYS B C 1
ATOM 991 O O . LYS B 1 47 ? 6.039 -3.973 -14.109 1 92.62 47 LYS B O 1
ATOM 996 N N . GLU B 1 48 ? 4.297 -5.062 -14.812 1 91.62 48 GLU B N 1
ATOM 997 C CA . GLU B 1 48 ? 4.309 -4.379 -16.109 1 91.62 48 GLU B CA 1
ATOM 998 C C . GLU B 1 48 ? 3.955 -2.902 -15.945 1 91.62 48 GLU B C 1
ATOM 1000 O O . GLU B 1 48 ? 4.633 -2.033 -16.5 1 91.62 48 GLU B O 1
ATOM 1005 N N . PHE B 1 49 ? 2.934 -2.676 -15.188 1 84.81 49 PHE B N 1
ATOM 1006 C CA . PHE B 1 49 ? 2.441 -1.314 -15.008 1 84.81 49 PHE B CA 1
ATOM 1007 C C . PHE B 1 49 ? 3.488 -0.446 -14.32 1 84.81 49 PHE B C 1
ATOM 1009 O O . PHE B 1 49 ? 3.658 0.724 -14.672 1 84.81 49 PHE B O 1
ATOM 1016 N N . LEU B 1 50 ? 4.215 -0.961 -13.359 1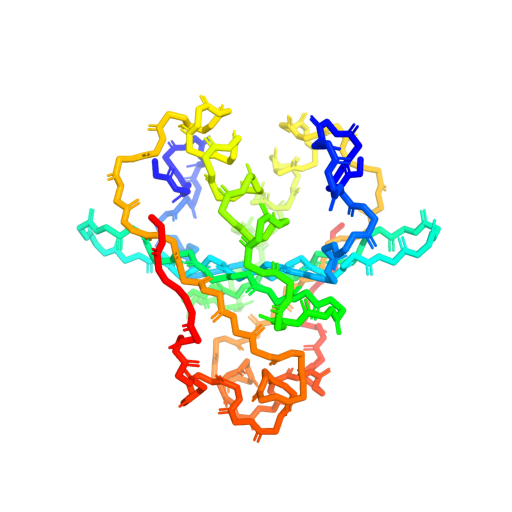 84 50 LEU B N 1
ATOM 1017 C CA . LEU B 1 50 ? 5.141 -0.179 -12.555 1 84 50 LEU B CA 1
ATOM 1018 C C . LEU B 1 50 ? 6.574 -0.358 -13.047 1 84 50 LEU B C 1
ATOM 1020 O O . LEU B 1 50 ? 7.492 0.301 -12.547 1 84 50 LEU B O 1
ATOM 1024 N N . ASP B 1 51 ? 6.645 -1.228 -14.031 1 87.81 51 ASP B N 1
ATOM 1025 C CA . ASP B 1 51 ? 7.992 -1.624 -14.43 1 87.81 51 ASP B CA 1
ATOM 1026 C C . ASP B 1 51 ? 8.812 -2.066 -13.227 1 87.81 51 ASP B C 1
ATOM 1028 O O . ASP B 1 51 ? 9.93 -1.591 -13.023 1 87.81 51 ASP B O 1
ATOM 1032 N N . TYR B 1 52 ? 8.219 -2.91 -12.492 1 87.94 52 TYR B N 1
ATOM 1033 C CA . TYR B 1 52 ? 8.773 -3.455 -11.258 1 87.94 52 TYR B CA 1
ATOM 1034 C C . TYR B 1 52 ? 9.414 -4.816 -11.508 1 87.94 52 TYR B C 1
ATOM 1036 O O . TYR B 1 52 ? 8.773 -5.723 -12.039 1 87.94 52 TYR B O 1
ATOM 1044 N N . LYS B 1 53 ? 10.609 -4.969 -11.117 1 88.25 53 LYS B N 1
ATOM 1045 C CA . LYS B 1 53 ? 11.36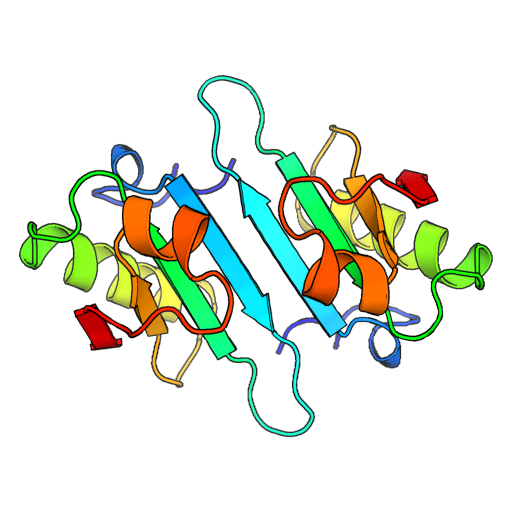7 -6.16 -11.484 1 88.25 53 LYS B CA 1
ATOM 1046 C C . LYS B 1 53 ? 11.453 -7.141 -10.32 1 88.25 53 LYS B C 1
ATOM 1048 O O . LYS B 1 53 ? 11.727 -8.328 -10.516 1 88.25 53 LYS B O 1
ATOM 1053 N N . ASP B 1 54 ? 11.211 -6.66 -9.133 1 90.94 54 ASP B N 1
ATOM 1054 C CA . ASP B 1 54 ? 11.383 -7.531 -7.977 1 90.94 54 ASP B CA 1
ATOM 1055 C C . ASP B 1 54 ? 10.125 -8.359 -7.719 1 90.94 54 ASP B C 1
ATOM 1057 O O . ASP B 1 54 ? 9.117 -8.203 -8.422 1 90.94 54 ASP B O 1
ATOM 1061 N N . ALA B 1 55 ? 10.195 -9.289 -6.762 1 93.19 55 ALA B N 1
ATOM 1062 C CA . ALA B 1 55 ? 9.102 -10.203 -6.453 1 93.19 55 ALA B CA 1
ATOM 1063 C C . ALA B 1 55 ? 7.961 -9.477 -5.738 1 93.19 55 ALA B C 1
ATOM 1065 O O . ALA B 1 55 ? 8.203 -8.555 -4.957 1 93.19 55 ALA B O 1
ATOM 1066 N N . ILE B 1 56 ? 6.801 -9.906 -6.086 1 94.38 56 ILE B N 1
ATOM 1067 C CA . ILE B 1 56 ? 5.598 -9.453 -5.391 1 94.38 56 ILE B CA 1
ATOM 1068 C C . ILE B 1 56 ? 4.996 -10.609 -4.594 1 94.38 56 ILE B C 1
ATOM 1070 O O . ILE B 1 56 ? 4.793 -11.703 -5.125 1 94.38 56 ILE B O 1
ATOM 1074 N N . GLY B 1 57 ? 4.812 -10.305 -3.344 1 94.94 57 GLY B N 1
ATOM 1075 C CA . GLY B 1 57 ? 4.211 -11.32 -2.49 1 94.94 57 GLY B CA 1
ATOM 1076 C C . GLY B 1 57 ? 2.701 -11.195 -2.391 1 94.94 57 GLY B C 1
ATOM 1077 O O . GLY B 1 57 ? 2.164 -10.086 -2.396 1 94.94 57 GLY B O 1
ATOM 1078 N N . PHE B 1 58 ? 2.094 -12.383 -2.309 1 94.56 58 PHE B N 1
ATOM 1079 C CA . PHE B 1 58 ? 0.653 -12.438 -2.09 1 94.56 58 PHE B CA 1
ATOM 1080 C C . PHE B 1 58 ? 0.332 -13.094 -0.752 1 94.56 58 PHE B C 1
ATOM 1082 O O . PHE B 1 58 ? 0.852 -14.164 -0.443 1 94.56 58 PHE B O 1
ATOM 1089 N N . ILE B 1 59 ? -0.535 -12.422 -0.024 1 91.19 59 ILE B N 1
ATOM 1090 C CA . ILE B 1 59 ? -0.874 -12.914 1.305 1 91.19 59 ILE B CA 1
ATOM 1091 C C . ILE B 1 59 ? -2.383 -13.125 1.408 1 91.19 59 ILE B C 1
ATOM 1093 O O . ILE B 1 59 ? -3.154 -12.484 0.689 1 91.19 59 ILE B O 1
ATOM 1097 N N . TYR B 1 60 ? -2.742 -14.133 2.26 1 88.19 60 TYR B N 1
ATOM 1098 C CA . TYR B 1 60 ? -4.148 -14.289 2.604 1 88.19 60 TYR B CA 1
ATOM 1099 C C . TYR B 1 60 ? -4.664 -13.07 3.363 1 88.19 60 TYR B C 1
ATOM 1101 O O . TYR B 1 60 ? -4 -12.57 4.273 1 88.19 60 TYR B O 1
ATOM 1109 N N . HIS B 1 61 ? -5.84 -12.711 2.869 1 85.12 61 HIS B N 1
ATOM 1110 C CA . HIS B 1 61 ? -6.438 -11.555 3.529 1 85.12 61 HIS B CA 1
ATOM 1111 C C . HIS B 1 61 ? -6.477 -11.742 5.043 1 85.12 61 HIS B C 1
ATOM 1113 O O . HIS B 1 61 ? -6.039 -10.867 5.793 1 85.12 61 HIS B O 1
ATOM 1119 N N . GLU B 1 62 ? -6.871 -12.891 5.504 1 85.56 62 GLU B N 1
ATOM 1120 C CA . GLU B 1 62 ? -6.965 -13.172 6.934 1 85.56 62 GLU B CA 1
ATOM 1121 C C . GLU B 1 62 ? -5.594 -13.133 7.598 1 85.56 62 GLU B C 1
ATOM 1123 O O . GLU B 1 62 ? -5.461 -12.68 8.734 1 85.56 62 GLU B O 1
ATOM 1128 N N . ASP B 1 63 ? -4.621 -13.594 6.93 1 86.62 63 ASP B N 1
ATOM 1129 C CA . ASP B 1 63 ? -3.27 -13.562 7.48 1 86.62 63 ASP B CA 1
ATOM 1130 C C . ASP B 1 63 ? -2.752 -12.125 7.582 1 86.62 63 ASP B C 1
ATOM 1132 O O . ASP B 1 63 ? -2.057 -11.781 8.539 1 86.62 63 ASP B O 1
ATOM 1136 N N . ALA B 1 64 ? -3.1 -11.328 6.574 1 83.69 64 ALA B N 1
ATOM 1137 C CA . ALA B 1 64 ? -2.721 -9.922 6.633 1 83.69 64 ALA B CA 1
ATOM 1138 C C . ALA B 1 64 ? -3.318 -9.242 7.863 1 83.69 64 ALA B C 1
ATOM 1140 O O . ALA B 1 64 ? -2.646 -8.453 8.531 1 83.69 64 ALA B O 1
ATOM 1141 N N . LYS B 1 65 ? -4.516 -9.57 8.109 1 81.31 65 LYS B N 1
ATOM 1142 C CA . LYS B 1 65 ? -5.219 -8.961 9.234 1 81.31 65 LYS B CA 1
ATOM 1143 C C . LYS B 1 65 ? -4.66 -9.461 10.562 1 81.31 65 LYS B C 1
ATOM 1145 O O . LYS B 1 65 ? -4.469 -8.68 11.5 1 81.31 65 LYS B O 1
ATOM 1150 N N . LYS B 1 66 ? -4.355 -10.758 10.609 1 82.94 66 LYS B N 1
ATOM 1151 C CA . LYS B 1 66 ? -4.004 -11.406 11.867 1 82.94 66 LYS B CA 1
ATOM 1152 C C . LYS B 1 66 ? -2.51 -11.281 12.156 1 82.94 66 LYS B C 1
ATOM 1154 O O . LYS B 1 66 ? -2.104 -11.109 13.305 1 82.94 66 LYS B O 1
ATOM 1159 N N . LEU B 1 67 ? -1.714 -11.398 11.125 1 82.75 67 LEU B N 1
ATOM 1160 C CA . LEU B 1 67 ? -0.273 -11.531 11.32 1 82.75 67 LEU B CA 1
ATOM 1161 C C . LEU B 1 67 ? 0.45 -10.258 10.891 1 82.75 67 LEU B C 1
ATOM 1163 O O . LEU B 1 67 ? 1.602 -10.039 11.273 1 82.75 67 LEU B O 1
ATOM 1167 N N . ASP B 1 68 ? -0.201 -9.547 10.062 1 76.94 68 ASP B N 1
ATOM 1168 C CA . ASP B 1 68 ? 0.342 -8.289 9.562 1 76.94 68 ASP B CA 1
ATOM 1169 C C . ASP B 1 68 ? 1.727 -8.492 8.953 1 76.94 68 ASP B C 1
ATOM 1171 O O . ASP B 1 68 ? 1.886 -9.266 8.008 1 76.94 68 ASP B O 1
ATOM 1175 N N . ARG B 1 69 ? 2.809 -7.934 9.477 1 73.5 69 ARG B N 1
ATOM 1176 C CA . ARG B 1 69 ? 4.141 -7.98 8.883 1 73.5 69 ARG B CA 1
ATOM 1177 C C . ARG B 1 69 ? 4.707 -9.391 8.914 1 73.5 69 ARG B C 1
ATOM 1179 O O . ARG B 1 69 ? 5.652 -9.703 8.188 1 73.5 69 ARG B O 1
ATOM 1186 N N . ASN B 1 70 ? 4.121 -10.07 9.805 1 82.25 70 ASN B N 1
ATOM 1187 C CA . ASN B 1 70 ? 4.621 -11.43 9.938 1 82.25 70 ASN B CA 1
ATOM 1188 C C . ASN B 1 70 ? 3.904 -12.383 8.992 1 82.25 70 ASN B C 1
ATOM 1190 O O . ASN B 1 70 ? 4.234 -13.57 8.93 1 82.25 70 ASN B O 1
ATOM 1194 N N . ALA B 1 71 ? 2.977 -11.844 8.273 1 87.25 71 ALA B N 1
ATOM 1195 C CA . ALA B 1 71 ? 2.281 -12.695 7.316 1 87.25 71 ALA B CA 1
ATOM 1196 C C . ALA B 1 71 ? 3.246 -13.234 6.262 1 87.25 71 ALA B C 1
ATOM 1198 O O . ALA B 1 71 ? 4.125 -12.508 5.789 1 87.25 71 ALA B O 1
ATOM 1199 N N . LYS B 1 72 ? 3.061 -14.523 5.977 1 89.19 72 LYS B N 1
ATOM 1200 C CA . LYS B 1 72 ? 3.895 -15.156 4.961 1 89.19 72 LYS B CA 1
ATOM 1201 C C . LYS B 1 72 ? 3.223 -15.117 3.59 1 89.19 72 LYS B C 1
ATOM 1203 O O . LYS B 1 72 ? 2.004 -15.273 3.486 1 89.19 72 LYS B O 1
ATOM 1208 N N . ASN B 1 73 ? 4.086 -15.031 2.604 1 91.25 73 ASN B N 1
ATOM 1209 C CA . ASN B 1 73 ? 3.559 -15.023 1.244 1 91.25 73 ASN B CA 1
ATOM 1210 C C . ASN B 1 73 ? 3.049 -16.406 0.836 1 91.25 73 ASN B C 1
ATOM 1212 O O . ASN B 1 73 ? 3.76 -17.406 0.975 1 91.25 73 ASN B O 1
ATOM 1216 N N . ARG B 1 74 ? 1.795 -16.422 0.422 1 89.38 74 ARG B N 1
ATOM 1217 C CA . ARG B 1 74 ? 1.259 -17.656 -0.146 1 89.38 74 ARG B CA 1
ATOM 1218 C C . ARG B 1 74 ? 1.814 -17.906 -1.545 1 89.38 74 ARG B C 1
ATOM 1220 O O . ARG B 1 74 ? 2.072 -19.047 -1.925 1 89.38 74 ARG B O 1
ATOM 1227 N N . TYR B 1 75 ? 1.949 -16.812 -2.273 1 89.38 75 TYR B N 1
ATOM 1228 C CA . TYR B 1 75 ? 2.486 -16.812 -3.631 1 89.38 75 TYR B CA 1
ATOM 1229 C C . TYR B 1 75 ? 3.447 -15.648 -3.84 1 89.38 75 TYR B C 1
ATOM 1231 O O . TYR B 1 75 ? 3.354 -14.625 -3.156 1 89.38 75 TYR B O 1
ATOM 1239 N N . THR B 1 76 ? 4.453 -15.953 -4.664 1 93.62 76 THR B N 1
ATOM 1240 C CA . THR B 1 76 ? 5.332 -14.875 -5.102 1 93.62 76 THR B CA 1
ATOM 1241 C C . THR B 1 76 ? 5.418 -14.828 -6.625 1 93.62 76 THR B C 1
ATOM 1243 O O . THR B 1 76 ? 5.441 -15.867 -7.281 1 93.62 76 THR B O 1
ATOM 1246 N N . VAL B 1 77 ? 5.262 -13.758 -7.125 1 93.12 77 VAL B N 1
ATOM 1247 C CA . VAL B 1 77 ? 5.336 -13.57 -8.57 1 93.12 77 VAL B CA 1
ATOM 1248 C C . VAL B 1 77 ? 6.473 -12.609 -8.906 1 93.12 77 VAL B C 1
ATOM 1250 O O . VAL B 1 77 ? 6.586 -11.539 -8.312 1 93.12 77 VAL B O 1
#

Sequence (154 aa):
MIGEQFDHGDEICGAVVNVRNRQDKISIWTKNAANESAQVSIGKQWKEFLDYKDAIGFIYHEDAKKLDRNAKNRYTVMIGEQFDHGDEICGAVVNVRNRQDKISIWTKNAANESAQVSIGKQWKEFLDYKDAIGFIYHEDAKKLDRNAKNRYTV